Protein AF-A0A392PJ15-F1 (afdb_monomer_lite)

Structure (mmCIF, N/CA/C/O backbone):
data_AF-A0A392PJ15-F1
#
_entry.id   AF-A0A392PJ15-F1
#
loop_
_atom_site.group_PDB
_atom_site.id
_atom_site.type_symbol
_atom_site.label_atom_id
_atom_site.label_alt_id
_atom_site.label_comp_id
_atom_site.label_asym_id
_atom_site.label_entity_id
_atom_site.label_seq_id
_atom_site.pdbx_PDB_ins_code
_atom_site.Cartn_x
_atom_site.Cartn_y
_atom_site.Cartn_z
_atom_site.occupancy
_atom_site.B_iso_or_equiv
_atom_site.auth_seq_id
_atom_site.auth_comp_id
_atom_site.auth_asym_id
_atom_site.auth_atom_id
_atom_site.pdbx_PDB_model_num
ATOM 1 N N . MET A 1 1 ? 9.549 -9.533 3.872 1.00 59.25 1 MET A N 1
ATOM 2 C CA . MET A 1 1 ? 8.880 -8.853 2.743 1.00 59.25 1 MET A CA 1
ATOM 3 C C . MET A 1 1 ? 8.973 -9.737 1.510 1.00 59.25 1 MET A C 1
ATOM 5 O O . MET A 1 1 ? 10.015 -9.741 0.878 1.00 59.25 1 MET A O 1
ATOM 9 N N . LEU A 1 2 ? 7.940 -10.537 1.208 1.00 68.44 2 LEU A N 1
ATOM 10 C CA . LEU A 1 2 ? 7.935 -11.379 -0.002 1.00 68.44 2 LEU A CA 1
ATOM 11 C C . LEU A 1 2 ? 7.689 -10.549 -1.269 1.00 68.44 2 LEU A C 1
ATOM 13 O O . LEU A 1 2 ? 8.361 -10.778 -2.262 1.00 68.44 2 LEU A O 1
ATOM 17 N N . MET A 1 3 ? 6.826 -9.529 -1.195 1.00 84.31 3 MET A N 1
ATOM 18 C CA . MET A 1 3 ? 6.482 -8.666 -2.337 1.00 84.31 3 MET A CA 1
ATOM 19 C C . MET A 1 3 ? 7.661 -7.861 -2.898 1.00 84.31 3 MET A C 1
ATOM 21 O O . MET A 1 3 ? 7.619 -7.443 -4.042 1.00 84.31 3 MET A O 1
ATOM 25 N N . ASN A 1 4 ? 8.729 -7.658 -2.125 1.00 80.50 4 ASN A N 1
ATOM 26 C CA . ASN A 1 4 ? 9.917 -6.943 -2.611 1.00 80.50 4 ASN A CA 1
ATOM 27 C C . ASN A 1 4 ? 10.900 -7.882 -3.322 1.00 80.50 4 ASN A C 1
ATOM 29 O O . ASN A 1 4 ? 11.862 -7.423 -3.923 1.00 80.50 4 ASN A O 1
ATOM 33 N N . ASN A 1 5 ? 10.655 -9.191 -3.235 1.00 86.12 5 ASN A N 1
ATOM 34 C CA . ASN A 1 5 ? 11.452 -10.242 -3.860 1.00 86.12 5 ASN A CA 1
ATOM 35 C C . ASN A 1 5 ? 10.695 -10.913 -5.020 1.00 86.12 5 ASN A C 1
ATOM 37 O O . ASN A 1 5 ? 11.119 -11.960 -5.506 1.00 86.12 5 ASN A O 1
ATOM 41 N N . THR A 1 6 ? 9.553 -10.358 -5.434 1.00 88.50 6 THR A N 1
ATOM 42 C CA . THR A 1 6 ? 8.758 -10.861 -6.557 1.00 88.50 6 THR A CA 1
ATOM 43 C C . THR A 1 6 ? 9.062 -10.086 -7.833 1.00 8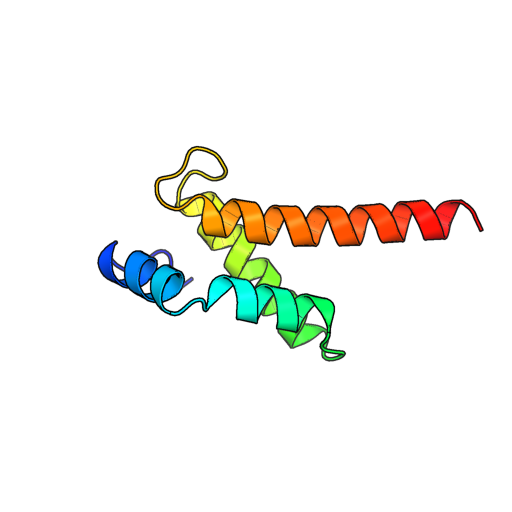8.50 6 THR A C 1
ATOM 45 O O . THR A 1 6 ? 9.395 -8.906 -7.791 1.00 88.50 6 THR A O 1
ATOM 48 N N . GLY A 1 7 ? 8.937 -10.749 -8.983 1.00 91.19 7 GLY A N 1
ATOM 49 C CA . GLY A 1 7 ? 9.022 -10.077 -10.279 1.00 91.19 7 GLY A CA 1
ATOM 50 C C . GLY A 1 7 ? 7.761 -9.270 -10.599 1.00 91.19 7 GLY A C 1
ATOM 51 O O . GLY A 1 7 ? 6.707 -9.475 -9.997 1.00 91.19 7 GLY A O 1
ATOM 52 N N . GLU A 1 8 ? 7.857 -8.398 -11.604 1.00 94.12 8 GLU A N 1
ATOM 53 C CA . GLU A 1 8 ? 6.768 -7.504 -12.035 1.00 94.12 8 GLU A CA 1
ATOM 54 C C . GLU A 1 8 ? 5.447 -8.236 -12.317 1.00 94.12 8 GLU A C 1
ATOM 56 O O . GLU A 1 8 ? 4.398 -7.791 -11.858 1.00 94.12 8 GLU A O 1
ATOM 61 N N . HIS A 1 9 ? 5.512 -9.406 -12.959 1.00 95.81 9 HIS A N 1
ATOM 62 C CA . HIS A 1 9 ? 4.348 -10.239 -13.285 1.00 95.81 9 HIS A CA 1
ATOM 63 C C . HIS A 1 9 ? 3.480 -10.603 -12.068 1.00 95.81 9 HIS A C 1
ATOM 65 O O . HIS A 1 9 ? 2.265 -10.741 -12.191 1.00 95.81 9 HIS A O 1
ATOM 71 N N . ILE A 1 10 ? 4.069 -10.741 -10.874 1.00 96.06 10 ILE A N 1
ATOM 72 C CA . ILE A 1 10 ? 3.297 -11.007 -9.654 1.00 96.06 10 ILE A CA 1
ATOM 73 C C . ILE A 1 10 ? 2.528 -9.760 -9.227 1.00 96.06 10 ILE A C 1
ATOM 75 O O . ILE A 1 10 ? 1.378 -9.861 -8.807 1.00 96.06 10 ILE A O 1
ATOM 79 N N . HIS A 1 11 ? 3.131 -8.575 -9.338 1.00 95.88 11 HIS A N 1
ATOM 80 C CA . HIS A 1 11 ? 2.443 -7.330 -9.005 1.00 95.88 11 HIS A CA 1
ATOM 81 C C . HIS A 1 11 ? 1.272 -7.070 -9.952 1.00 95.88 11 HIS A C 1
ATOM 83 O O . HIS A 1 11 ? 0.206 -6.681 -9.479 1.00 95.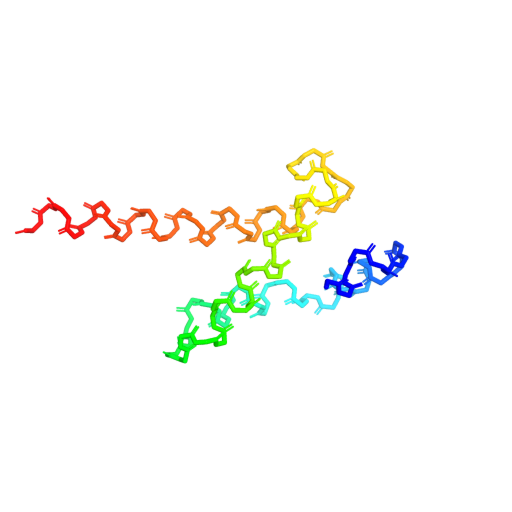88 11 HIS A O 1
ATOM 89 N N . GLU A 1 12 ? 1.450 -7.344 -11.246 1.00 96.69 12 GLU A N 1
ATOM 90 C CA . GLU A 1 12 ? 0.385 -7.292 -12.254 1.00 96.69 12 GLU A CA 1
ATOM 91 C C . GLU A 1 12 ? -0.765 -8.232 -11.878 1.00 96.69 12 GLU A C 1
ATOM 93 O O . GLU A 1 12 ? -1.891 -7.776 -11.706 1.00 96.69 12 GLU A O 1
ATOM 98 N N . GLN A 1 13 ? -0.478 -9.506 -11.586 1.00 97.38 13 GLN A N 1
ATOM 99 C CA . GLN A 1 13 ? -1.499 -10.463 -11.141 1.00 97.38 13 GLN A CA 1
ATOM 100 C C . GLN A 1 13 ? -2.235 -10.016 -9.870 1.00 97.38 13 GLN A C 1
ATOM 102 O O . GLN A 1 13 ? -3.456 -10.133 -9.778 1.00 97.38 13 GLN A O 1
ATOM 107 N N . VAL A 1 14 ? -1.513 -9.498 -8.873 1.00 96.44 14 VAL A N 1
ATOM 108 C CA . VAL A 1 14 ? -2.099 -9.001 -7.616 1.00 96.44 14 VAL A CA 1
ATOM 109 C C . VAL A 1 14 ? -3.072 -7.845 -7.873 1.00 96.44 14 VAL A C 1
ATOM 111 O O . VAL A 1 14 ? -4.112 -7.754 -7.209 1.00 96.44 14 VAL A O 1
ATOM 114 N N . ILE A 1 15 ? -2.743 -6.969 -8.824 1.00 96.75 15 ILE A N 1
ATOM 115 C CA . ILE A 1 15 ? -3.587 -5.843 -9.229 1.00 96.75 15 ILE A CA 1
ATOM 116 C C . ILE A 1 15 ? -4.796 -6.343 -10.023 1.00 96.75 15 ILE A C 1
ATOM 118 O O . ILE A 1 15 ? -5.922 -6.013 -9.651 1.00 96.75 15 ILE A O 1
ATOM 122 N N . ASP A 1 16 ? -4.581 -7.176 -11.039 1.00 97.81 16 ASP A N 1
ATOM 123 C CA . ASP A 1 16 ? -5.625 -7.672 -11.943 1.00 97.81 16 ASP A CA 1
ATOM 124 C C . ASP A 1 16 ? -6.682 -8.504 -11.209 1.00 97.81 16 ASP A C 1
ATOM 126 O O . ASP A 1 16 ? -7.881 -8.359 -11.444 1.00 97.81 16 ASP A O 1
ATOM 130 N N . VAL A 1 17 ? -6.256 -9.333 -10.252 1.00 97.94 17 VAL A N 1
ATOM 131 C CA . VAL A 1 17 ? -7.158 -10.138 -9.410 1.00 97.94 17 VAL A CA 1
ATOM 132 C C . VAL A 1 17 ? -7.876 -9.281 -8.353 1.00 97.94 17 VAL A C 1
ATOM 134 O O . VAL A 1 17 ? -8.837 -9.726 -7.725 1.00 97.94 17 VAL A O 1
ATOM 137 N N . GLY A 1 18 ? -7.447 -8.034 -8.138 1.00 97.62 18 GLY A N 1
ATOM 138 C CA . GLY A 1 18 ? -8.082 -7.128 -7.182 1.00 97.62 18 GLY A CA 1
ATOM 139 C C . GLY A 1 18 ? -7.758 -7.451 -5.720 1.00 97.62 18 GLY A C 1
ATOM 140 O O . GLY A 1 18 ? -8.555 -7.168 -4.822 1.00 97.62 18 GLY A O 1
ATOM 141 N N . VAL A 1 19 ? -6.576 -8.009 -5.447 1.00 97.81 19 VAL A N 1
ATOM 142 C CA . VAL A 1 19 ? -6.147 -8.364 -4.082 1.00 97.81 19 VAL A CA 1
ATOM 143 C C . VAL A 1 19 ? -5.976 -7.116 -3.210 1.00 97.81 19 VAL A C 1
ATOM 145 O O . VAL A 1 19 ? -6.390 -7.114 -2.050 1.00 97.81 19 VAL A O 1
ATOM 148 N N . ILE A 1 20 ? -5.423 -6.026 -3.754 1.00 97.81 20 ILE A N 1
ATOM 149 C CA . ILE A 1 20 ? -5.182 -4.778 -3.005 1.00 97.81 20 ILE A CA 1
ATOM 150 C C . ILE A 1 20 ? -6.492 -4.205 -2.410 1.00 97.81 20 ILE A C 1
ATOM 152 O O . ILE A 1 20 ? -6.539 -3.979 -1.197 1.00 97.81 20 ILE A O 1
ATOM 156 N N . PRO A 1 21 ? -7.591 -4.034 -3.178 1.00 97.75 21 PRO A N 1
ATOM 157 C CA . PRO A 1 21 ? -8.892 -3.656 -2.620 1.00 97.75 21 PRO A CA 1
ATOM 158 C C . PRO A 1 21 ? -9.405 -4.581 -1.506 1.00 97.75 21 PRO A C 1
ATOM 160 O O . PRO A 1 21 ? -9.993 -4.109 -0.527 1.00 97.75 21 PRO A O 1
ATOM 163 N N . ILE A 1 22 ? -9.185 -5.896 -1.623 1.00 97.38 22 ILE A N 1
ATOM 164 C CA . ILE A 1 22 ? -9.589 -6.872 -0.600 1.00 97.38 22 ILE A CA 1
ATOM 165 C C . ILE A 1 22 ? -8.816 -6.626 0.699 1.00 97.38 22 ILE A C 1
ATOM 167 O O . ILE A 1 22 ? -9.425 -6.573 1.770 1.00 97.38 22 ILE A O 1
ATOM 171 N N . LEU A 1 23 ? -7.503 -6.409 0.612 1.00 96.69 23 LEU A N 1
ATOM 172 C CA . LEU A 1 23 ? -6.654 -6.088 1.760 1.00 96.69 23 LEU A CA 1
ATOM 173 C C . LEU A 1 23 ? -7.125 -4.813 2.476 1.00 96.69 23 LEU A C 1
ATOM 175 O O . LEU A 1 23 ? -7.316 -4.827 3.693 1.00 96.69 23 LEU A O 1
ATOM 179 N N . VAL A 1 24 ? -7.413 -3.742 1.729 1.00 96.69 24 VAL A N 1
ATOM 180 C CA . VAL A 1 24 ? -7.961 -2.491 2.285 1.00 96.69 24 VAL A CA 1
ATOM 181 C C . VAL A 1 24 ? -9.293 -2.741 2.996 1.00 96.69 24 VAL A C 1
ATOM 183 O O . VAL A 1 24 ? -9.510 -2.267 4.114 1.00 96.69 24 VAL A O 1
ATOM 186 N N . LYS A 1 25 ? -10.186 -3.534 2.392 1.00 95.62 25 LYS A N 1
ATOM 187 C CA . LYS A 1 25 ? -11.480 -3.892 2.990 1.00 95.62 25 LYS A CA 1
ATOM 188 C C . LYS A 1 25 ? -11.311 -4.666 4.297 1.00 95.62 25 LYS A C 1
ATOM 190 O O . LYS A 1 25 ? -12.056 -4.407 5.242 1.00 95.62 25 LYS A O 1
ATOM 195 N N . ILE A 1 26 ? -10.337 -5.575 4.372 1.00 95.19 26 ILE A N 1
ATOM 196 C CA . ILE A 1 26 ? -10.010 -6.303 5.604 1.00 95.19 26 ILE A CA 1
ATOM 197 C C . ILE A 1 26 ? -9.545 -5.321 6.681 1.00 95.19 26 ILE A C 1
ATOM 199 O O . ILE A 1 26 ? -10.082 -5.355 7.786 1.00 95.19 26 ILE A O 1
ATOM 203 N N . VAL A 1 27 ? -8.627 -4.402 6.365 1.00 94.69 27 VAL A N 1
ATOM 204 C CA . VAL A 1 27 ? -8.155 -3.402 7.339 1.00 94.69 27 VAL A CA 1
ATOM 205 C C . VAL A 1 27 ? -9.291 -2.495 7.810 1.00 94.69 27 VAL A C 1
ATOM 207 O O . VAL A 1 27 ? -9.349 -2.158 8.989 1.00 94.69 27 VAL A O 1
ATOM 210 N N . LYS A 1 28 ? -10.227 -2.114 6.938 1.00 91.50 28 LYS A N 1
ATOM 211 C CA . LYS A 1 28 ? -11.350 -1.242 7.317 1.00 91.50 28 LYS A CA 1
ATOM 212 C C . LYS A 1 28 ? -12.432 -1.955 8.140 1.00 91.50 28 LYS A C 1
ATOM 214 O O . LYS A 1 28 ? -13.064 -1.305 8.963 1.00 91.50 28 LYS A O 1
ATOM 219 N N . LYS A 1 29 ? -12.664 -3.257 7.923 1.00 90.00 29 LYS A N 1
ATOM 220 C CA . LYS A 1 29 ? -13.816 -3.979 8.505 1.00 90.00 29 LYS A CA 1
ATOM 221 C C . LYS A 1 29 ? -13.489 -4.970 9.623 1.00 90.00 29 LYS A C 1
ATOM 223 O O . LYS A 1 29 ? -14.376 -5.285 10.408 1.00 90.00 29 LYS A O 1
ATOM 228 N N . LYS A 1 30 ? -12.282 -5.536 9.663 1.00 81.00 30 LYS A N 1
ATOM 229 C CA . LYS A 1 30 ? -11.945 -6.629 10.590 1.00 81.00 30 LYS A CA 1
ATOM 230 C C . LYS A 1 30 ? -11.606 -6.086 11.986 1.00 81.00 30 LYS A C 1
ATOM 232 O O . LYS A 1 30 ? -11.004 -5.024 12.089 1.00 81.00 30 LYS A O 1
ATOM 237 N N . SER A 1 31 ? -11.971 -6.819 13.043 1.00 75.62 31 SER A N 1
ATOM 238 C CA . SER A 1 31 ? -11.691 -6.454 14.447 1.00 75.62 31 SER A CA 1
ATOM 239 C C . SER A 1 31 ? -10.318 -6.920 14.953 1.00 75.62 31 SER A C 1
ATOM 241 O O . SER A 1 31 ? -9.791 -6.343 15.897 1.00 75.62 31 SER A O 1
ATOM 243 N N . ASP A 1 32 ? -9.728 -7.935 14.318 1.00 92.88 32 ASP A N 1
ATOM 244 C CA . ASP A 1 32 ? -8.428 -8.509 14.689 1.00 92.88 32 ASP A CA 1
ATOM 245 C C . ASP A 1 32 ? -7.279 -7.534 14.382 1.00 92.88 32 ASP A C 1
ATOM 247 O O . ASP A 1 32 ? -6.899 -7.346 13.222 1.00 92.88 32 ASP A O 1
ATOM 251 N N . LEU A 1 33 ? -6.746 -6.903 15.432 1.00 90.75 33 LEU A N 1
ATOM 252 C CA . LEU A 1 33 ? -5.700 -5.887 15.342 1.00 90.75 33 LEU A CA 1
ATOM 253 C C . LEU A 1 33 ? -4.391 -6.423 14.716 1.00 90.75 33 LEU A C 1
ATOM 255 O O . LEU A 1 33 ? -3.952 -5.819 13.733 1.00 90.75 33 LEU A O 1
ATOM 259 N N . PRO A 1 34 ? -3.817 -7.564 15.155 1.00 94.69 34 PRO A N 1
ATOM 260 C CA . PRO A 1 34 ? -2.642 -8.156 14.509 1.00 94.69 34 PRO A CA 1
ATOM 261 C C . PRO A 1 34 ? -2.768 -8.352 12.993 1.00 94.69 34 PRO A C 1
ATOM 263 O O . PRO A 1 34 ? -1.812 -8.130 12.246 1.00 94.69 34 PRO A O 1
ATOM 266 N N . VAL A 1 35 ? -3.943 -8.766 12.505 1.00 94.56 35 VAL A N 1
ATOM 267 C CA . VAL A 1 35 ? -4.169 -8.934 11.059 1.00 94.56 35 VAL A CA 1
ATOM 268 C C . VAL A 1 35 ? -4.163 -7.587 10.342 1.00 94.56 35 VAL A C 1
ATOM 270 O O . VAL A 1 35 ? -3.557 -7.464 9.275 1.00 94.56 35 VAL A O 1
ATOM 273 N N . ARG A 1 36 ? -4.811 -6.570 10.920 1.00 94.06 36 ARG A N 1
ATOM 274 C CA . ARG A 1 36 ? -4.844 -5.217 10.344 1.00 94.06 36 ARG A CA 1
ATOM 275 C C . ARG A 1 36 ? -3.440 -4.630 10.247 1.00 94.06 36 ARG A C 1
ATOM 277 O O . ARG A 1 36 ? -3.079 -4.124 9.188 1.00 94.06 36 ARG A O 1
ATOM 284 N N . GLU A 1 37 ? -2.650 -4.751 11.310 1.00 94.00 37 GLU A N 1
ATOM 285 C CA . GLU A 1 37 ? -1.273 -4.251 11.366 1.00 94.00 37 GLU A CA 1
ATOM 286 C C . GLU A 1 37 ? -0.382 -4.923 10.324 1.00 94.00 37 GLU A C 1
ATOM 288 O O . GLU A 1 37 ? 0.320 -4.242 9.581 1.00 94.00 37 GLU A O 1
ATOM 293 N N . ARG A 1 38 ? -0.454 -6.252 10.189 1.00 94.81 38 ARG A N 1
ATOM 294 C CA . ARG A 1 38 ? 0.341 -6.974 9.185 1.00 94.81 38 ARG A CA 1
ATOM 295 C C . ARG A 1 38 ? 0.005 -6.562 7.756 1.00 94.81 38 ARG A C 1
ATOM 297 O O . ARG A 1 38 ? 0.914 -6.417 6.944 1.00 94.81 38 ARG A O 1
ATOM 304 N N . ILE A 1 39 ? -1.276 -6.365 7.441 1.00 95.62 39 ILE A N 1
ATOM 305 C CA . ILE A 1 39 ? -1.689 -5.901 6.110 1.00 95.62 39 ILE A CA 1
ATOM 306 C C . ILE A 1 39 ? -1.233 -4.459 5.876 1.00 95.62 39 ILE A C 1
ATOM 308 O O . ILE A 1 39 ? -0.734 -4.147 4.797 1.00 95.62 39 ILE A O 1
ATOM 312 N N . PHE A 1 40 ? -1.373 -3.592 6.879 1.00 95.06 40 PHE A N 1
ATOM 313 C CA . PHE A 1 40 ? -0.914 -2.210 6.791 1.00 95.06 40 PHE A CA 1
ATOM 314 C C . PHE A 1 40 ? 0.598 -2.139 6.531 1.00 95.06 40 PHE A C 1
ATOM 316 O O . PHE A 1 40 ? 1.019 -1.489 5.578 1.00 95.06 40 PHE A O 1
ATOM 323 N N . LEU A 1 41 ? 1.400 -2.879 7.306 1.00 95.12 41 LEU A N 1
ATOM 324 C CA . LEU A 1 41 ? 2.854 -2.960 7.133 1.00 95.12 41 LEU A CA 1
ATOM 325 C C . LEU A 1 41 ? 3.248 -3.544 5.773 1.00 95.12 41 LEU A C 1
ATOM 327 O O . LEU A 1 41 ? 4.209 -3.082 5.163 1.00 95.12 41 LEU A O 1
ATOM 331 N N . LEU A 1 42 ? 2.505 -4.537 5.272 1.00 95.75 42 LEU A N 1
ATOM 332 C CA . LEU A 1 42 ? 2.727 -5.085 3.936 1.00 95.75 42 LEU A CA 1
ATOM 333 C C . LEU A 1 42 ? 2.529 -4.012 2.857 1.00 95.75 42 LEU A C 1
ATOM 335 O O . LEU A 1 42 ? 3.383 -3.873 1.982 1.00 95.75 42 LEU A O 1
ATOM 339 N N . LEU A 1 43 ? 1.424 -3.262 2.911 1.00 96.00 43 LEU A N 1
ATOM 340 C CA . LEU A 1 43 ? 1.134 -2.198 1.946 1.00 96.00 43 LEU A CA 1
ATOM 341 C C . LEU A 1 43 ? 2.169 -1.070 2.027 1.00 96.00 43 LEU A C 1
ATOM 343 O O . LEU A 1 43 ? 2.656 -0.642 0.985 1.00 96.00 43 LEU A O 1
ATOM 347 N N . ASP A 1 44 ? 2.547 -0.651 3.237 1.00 96.06 44 ASP A N 1
ATOM 348 C CA . ASP A 1 44 ? 3.537 0.407 3.471 1.00 96.06 44 ASP A CA 1
ATOM 349 C C . ASP A 1 44 ? 4.922 0.053 2.914 1.00 96.06 44 ASP A C 1
ATOM 351 O O . ASP A 1 44 ? 5.540 0.793 2.141 1.00 96.06 44 ASP A O 1
ATOM 355 N N . ALA A 1 45 ? 5.403 -1.135 3.259 1.00 95.25 45 ALA A N 1
ATOM 356 C CA . ALA A 1 45 ? 6.725 -1.555 2.845 1.00 95.25 45 ALA A CA 1
ATOM 357 C C . ALA A 1 45 ? 6.781 -1.874 1.337 1.00 95.25 45 ALA A C 1
ATOM 359 O O . ALA A 1 45 ? 7.824 -1.660 0.721 1.00 95.25 45 ALA A O 1
ATOM 360 N N . THR A 1 46 ? 5.670 -2.322 0.731 1.00 95.56 46 THR A N 1
ATOM 361 C CA . THR A 1 46 ? 5.587 -2.582 -0.720 1.00 95.56 46 THR A CA 1
ATOM 362 C C . THR A 1 46 ? 5.488 -1.277 -1.512 1.00 95.56 46 THR A C 1
ATOM 364 O O . THR A 1 46 ? 6.184 -1.116 -2.514 1.00 95.56 46 THR A O 1
ATOM 367 N N . GLN A 1 47 ? 4.670 -0.311 -1.066 1.00 96.06 47 GLN A N 1
ATOM 368 C CA . GLN A 1 47 ? 4.593 0.993 -1.736 1.00 96.06 47 GLN A CA 1
ATOM 369 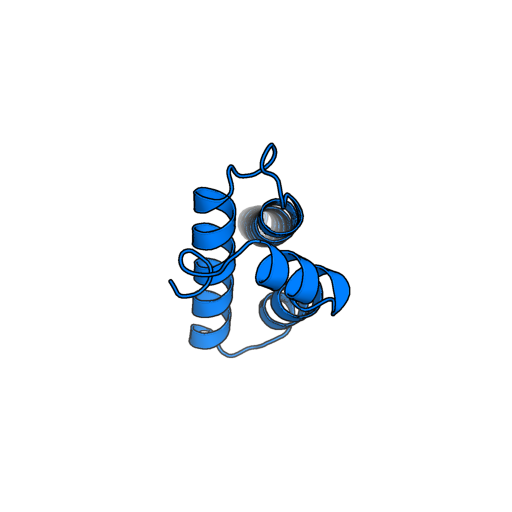C C . GLN A 1 47 ? 5.939 1.722 -1.675 1.00 96.06 47 GLN A C 1
ATOM 371 O O . GLN A 1 47 ? 6.393 2.240 -2.694 1.00 96.06 47 GLN A O 1
ATOM 376 N N . SER A 1 48 ? 6.623 1.666 -0.526 1.00 95.12 48 SER A N 1
ATOM 377 C CA . SER A 1 48 ? 7.926 2.311 -0.344 1.00 95.12 48 SER A CA 1
ATOM 378 C C . SER A 1 48 ? 8.981 1.732 -1.286 1.00 95.12 48 SER A C 1
ATOM 380 O O . SER A 1 48 ? 9.725 2.479 -1.915 1.00 95.12 48 SER A O 1
ATOM 382 N N . SER A 1 49 ? 9.029 0.404 -1.437 1.00 93.62 49 SER A N 1
ATOM 383 C CA . SER A 1 49 ? 10.008 -0.245 -2.317 1.00 93.62 49 SER A CA 1
ATOM 384 C C . SER A 1 49 ? 9.734 -0.057 -3.807 1.00 93.62 49 SER A C 1
ATOM 386 O O . SER A 1 49 ? 10.659 -0.170 -4.603 1.00 93.62 49 SER A O 1
ATOM 388 N N . LEU A 1 50 ? 8.483 0.204 -4.198 1.00 93.81 50 LEU A N 1
ATOM 389 C CA . LEU A 1 50 ? 8.084 0.345 -5.604 1.00 93.81 50 LEU A CA 1
ATOM 390 C C . LEU A 1 50 ? 8.056 1.803 -6.085 1.00 93.81 50 LEU A C 1
ATOM 392 O O . LEU A 1 50 ? 7.595 2.063 -7.195 1.00 93.81 50 LEU A O 1
ATOM 396 N N . GLY A 1 51 ? 8.557 2.748 -5.283 1.00 95.00 51 GLY A N 1
ATOM 397 C CA . GLY A 1 51 ? 8.660 4.165 -5.650 1.00 95.00 51 GLY A CA 1
ATOM 398 C C . GLY A 1 51 ? 7.456 5.027 -5.252 1.00 95.00 51 GLY A C 1
ATOM 399 O O . GLY A 1 51 ? 7.347 6.170 -5.696 1.00 95.00 51 GLY A O 1
ATOM 400 N N . GLY A 1 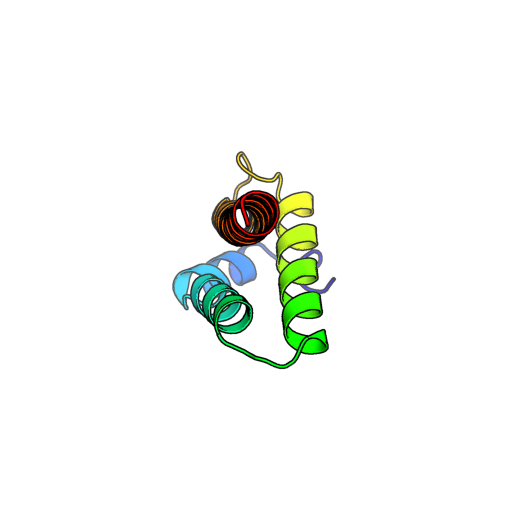52 ? 6.557 4.510 -4.412 1.00 96.12 52 GLY A N 1
ATOM 401 C CA . GLY A 1 52 ? 5.430 5.258 -3.857 1.00 96.12 52 GLY A CA 1
ATOM 402 C C . GLY A 1 52 ? 4.454 5.762 -4.922 1.00 96.12 52 GLY A C 1
ATOM 403 O O . GLY A 1 52 ? 4.088 5.036 -5.846 1.00 96.12 52 GLY A O 1
ATOM 404 N N . ALA A 1 53 ? 4.017 7.017 -4.784 1.00 96.19 53 ALA A N 1
ATOM 405 C CA . ALA A 1 53 ? 3.007 7.637 -5.648 1.00 96.19 53 ALA A CA 1
ATOM 406 C C . ALA A 1 53 ? 3.411 7.710 -7.131 1.00 96.19 53 ALA A C 1
ATOM 408 O O . ALA A 1 53 ? 2.554 7.617 -8.004 1.00 96.19 53 ALA A O 1
ATOM 409 N N . SER A 1 54 ? 4.709 7.859 -7.403 1.00 96.69 54 SER A N 1
ATOM 410 C CA . SER A 1 54 ? 5.267 7.941 -8.761 1.00 96.69 54 SER A CA 1
ATOM 411 C C . SER A 1 54 ? 5.844 6.604 -9.242 1.00 96.69 54 SER A C 1
ATOM 413 O O . SER A 1 54 ? 6.534 6.556 -10.258 1.00 96.69 54 SER A O 1
ATOM 415 N N . GLY A 1 55 ? 5.613 5.530 -8.485 1.00 95.06 55 GLY A N 1
ATOM 416 C CA . GLY A 1 55 ? 6.090 4.189 -8.782 1.00 95.06 55 GLY A CA 1
ATOM 417 C C . GLY A 1 55 ? 5.352 3.520 -9.940 1.00 95.06 55 GLY A C 1
ATOM 418 O O . GLY A 1 55 ? 4.273 3.949 -10.342 1.00 95.06 55 GLY A O 1
ATOM 419 N N . LYS A 1 56 ? 5.901 2.404 -10.439 1.00 94.06 56 LYS A N 1
ATOM 420 C CA . LYS A 1 56 ? 5.289 1.608 -11.525 1.00 94.06 56 LYS A CA 1
ATOM 421 C C . LYS A 1 56 ? 3.933 1.003 -11.135 1.00 94.06 56 LYS A C 1
ATOM 423 O O . LYS A 1 56 ? 3.080 0.793 -11.991 1.00 94.06 56 LYS A O 1
ATOM 428 N N . PHE A 1 57 ? 3.729 0.759 -9.841 1.00 96.12 57 PHE A N 1
ATOM 429 C CA . PHE A 1 57 ? 2.508 0.175 -9.287 1.00 96.12 57 PHE A CA 1
ATOM 430 C C . PHE A 1 57 ? 1.900 1.097 -8.211 1.00 96.12 57 PHE A C 1
ATOM 432 O O . PHE A 1 57 ? 1.930 0.772 -7.018 1.00 96.12 57 PHE A O 1
ATOM 439 N N . PRO A 1 58 ? 1.346 2.265 -8.594 1.00 97.25 58 PRO A N 1
ATOM 440 C CA . PRO A 1 58 ? 0.847 3.268 -7.647 1.00 97.25 58 PRO A CA 1
ATOM 441 C C . PRO A 1 58 ? -0.369 2.791 -6.834 1.00 97.25 58 PRO A C 1
ATOM 443 O O . PRO A 1 58 ? -0.734 3.402 -5.831 1.00 97.25 58 PRO A O 1
ATOM 446 N N . GLN A 1 59 ? -0.993 1.671 -7.212 1.00 98.06 59 GLN A N 1
ATOM 447 C CA . GLN A 1 59 ? -2.114 1.055 -6.501 1.00 98.06 59 GLN A CA 1
ATOM 448 C C . GLN A 1 59 ? -1.756 0.708 -5.047 1.00 98.06 59 GLN A C 1
ATOM 450 O O . GLN A 1 59 ? -2.598 0.872 -4.164 1.00 98.06 59 GLN A O 1
ATOM 455 N N . TYR A 1 60 ? -0.513 0.285 -4.777 1.00 97.50 60 TYR A N 1
ATOM 456 C CA . TYR A 1 60 ? -0.052 0.028 -3.407 1.00 97.50 60 TYR A CA 1
ATOM 457 C C . TYR A 1 60 ? 0.015 1.318 -2.584 1.00 97.50 60 TYR A C 1
ATOM 459 O O . TYR A 1 60 ? -0.463 1.344 -1.449 1.00 97.50 60 TYR A O 1
ATOM 467 N N . TYR A 1 61 ? 0.549 2.398 -3.168 1.00 98.06 61 TYR A N 1
ATOM 468 C CA . TYR A 1 61 ? 0.593 3.711 -2.521 1.00 98.06 61 TYR A CA 1
ATOM 469 C C . TYR A 1 61 ? -0.815 4.229 -2.228 1.00 98.06 61 TYR A C 1
ATOM 471 O O . TYR A 1 61 ? -1.101 4.611 -1.097 1.00 98.06 61 TYR A O 1
ATOM 479 N N . ASN A 1 62 ? -1.715 4.177 -3.212 1.00 98.19 62 ASN A N 1
ATOM 480 C CA . ASN A 1 62 ? -3.089 4.648 -3.053 1.00 98.19 62 ASN A CA 1
ATOM 481 C C . ASN A 1 62 ? -3.820 3.898 -1.929 1.00 98.19 62 ASN A C 1
ATOM 483 O O . ASN A 1 62 ? -4.508 4.517 -1.119 1.00 98.19 62 ASN A O 1
ATOM 487 N N . ALA A 1 63 ? -3.633 2.578 -1.842 1.00 97.88 63 ALA A N 1
ATOM 488 C CA . ALA A 1 63 ? -4.213 1.753 -0.786 1.00 97.88 63 ALA A CA 1
ATOM 489 C C . ALA A 1 63 ? -3.661 2.095 0.604 1.00 97.88 63 ALA A C 1
ATOM 491 O O . ALA A 1 63 ? -4.429 2.242 1.554 1.00 97.88 63 ALA A O 1
ATOM 492 N N . TYR A 1 64 ? -2.341 2.246 0.728 1.00 97.69 64 TYR A N 1
ATOM 493 C CA . TYR A 1 64 ? -1.711 2.689 1.970 1.00 97.69 64 TYR A CA 1
ATOM 494 C C . TYR A 1 64 ? -2.207 4.083 2.386 1.00 97.69 64 TYR A C 1
ATOM 496 O O . TYR A 1 64 ? -2.637 4.281 3.523 1.00 97.69 64 TYR A O 1
ATOM 504 N N . TYR A 1 65 ? -2.209 5.035 1.451 1.00 97.62 65 TYR A N 1
ATOM 505 C CA . TYR A 1 65 ? -2.607 6.416 1.697 1.00 97.62 65 TYR A CA 1
ATOM 506 C C . TYR A 1 65 ? -4.071 6.527 2.141 1.00 97.62 65 TYR A C 1
ATOM 508 O O . TYR A 1 65 ? -4.356 7.218 3.116 1.00 97.62 65 TYR A O 1
ATOM 516 N N . ASP A 1 66 ? -4.990 5.797 1.503 1.00 96.25 66 ASP A N 1
ATOM 517 C CA . ASP A 1 66 ? -6.400 5.715 1.912 1.00 96.25 66 ASP A CA 1
ATOM 518 C C . ASP A 1 66 ? -6.542 5.255 3.376 1.00 96.25 66 ASP A C 1
ATOM 520 O O . ASP A 1 66 ? -7.254 5.876 4.170 1.00 96.25 66 ASP A O 1
ATOM 524 N N . LEU A 1 67 ? -5.798 4.223 3.786 1.00 95.38 67 LEU A N 1
ATOM 525 C CA . LEU A 1 67 ? -5.811 3.745 5.172 1.00 95.38 67 LEU A CA 1
ATOM 526 C C . LEU A 1 67 ? -5.260 4.786 6.161 1.00 95.38 67 LEU A C 1
ATOM 528 O O . LEU A 1 67 ? -5.852 4.988 7.225 1.00 95.38 67 LEU A O 1
ATOM 532 N N . VAL A 1 68 ? -4.175 5.482 5.809 1.00 95.31 68 VAL A N 1
ATOM 533 C CA . VAL A 1 68 ? -3.607 6.567 6.629 1.00 95.31 68 VAL A CA 1
ATOM 534 C C . VAL A 1 68 ? -4.584 7.736 6.762 1.00 95.31 68 VAL A C 1
ATOM 536 O O . VAL A 1 68 ? -4.743 8.283 7.856 1.00 95.31 68 VAL A O 1
ATOM 539 N N . MET A 1 69 ? -5.259 8.121 5.677 1.00 93.75 69 MET A N 1
ATOM 540 C CA . MET A 1 69 ? -6.232 9.213 5.696 1.00 93.75 69 MET A CA 1
ATOM 541 C C . MET A 1 69 ? -7.433 8.883 6.579 1.00 93.75 69 MET A C 1
ATOM 543 O O . MET A 1 69 ? -7.838 9.724 7.379 1.00 93.75 69 MET A O 1
ATOM 547 N N . VAL A 1 70 ? -7.957 7.656 6.515 1.00 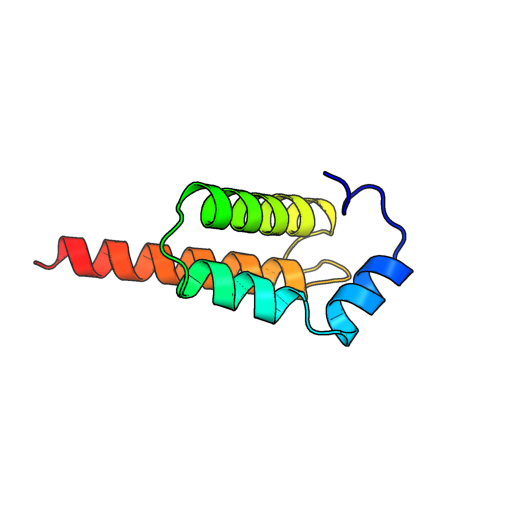88.81 70 VAL A N 1
ATOM 548 C CA . VAL A 1 70 ? -9.044 7.220 7.406 1.00 88.81 70 VAL A CA 1
ATOM 549 C C . VAL A 1 70 ? -8.615 7.281 8.870 1.00 88.81 70 VAL A C 1
ATOM 551 O O . VAL A 1 70 ? -9.329 7.862 9.686 1.00 88.81 70 VAL A O 1
ATOM 554 N N . ALA A 1 71 ? -7.439 6.748 9.211 1.00 86.31 71 ALA A N 1
ATOM 555 C CA . ALA A 1 71 ? -6.928 6.800 10.580 1.00 86.31 71 ALA A CA 1
ATOM 556 C C . ALA A 1 71 ? -6.769 8.248 11.074 1.00 86.31 71 ALA A C 1
ATOM 558 O O . ALA A 1 71 ? -7.184 8.588 12.181 1.00 86.31 71 ALA A O 1
ATOM 559 N N . ARG A 1 72 ? -6.231 9.130 10.226 1.00 89.62 72 ARG A N 1
ATOM 560 C CA . ARG A 1 72 ? -6.079 10.556 10.528 1.00 89.62 72 ARG A CA 1
ATOM 561 C C . ARG A 1 72 ? -7.428 11.249 10.741 1.00 89.62 72 ARG A C 1
ATOM 563 O O . ARG A 1 72 ? -7.554 12.023 11.686 1.00 89.62 72 ARG A O 1
ATOM 570 N N . LEU A 1 73 ? -8.428 10.984 9.900 1.00 83.75 73 LEU A N 1
ATOM 571 C CA . LEU A 1 73 ? -9.766 11.573 10.034 1.00 83.75 73 LEU A CA 1
ATOM 572 C C . LEU A 1 73 ? -10.449 11.141 11.337 1.00 83.75 73 LEU A C 1
ATOM 574 O O . LEU A 1 73 ? -11.009 11.989 12.028 1.00 83.75 73 LEU A O 1
ATOM 578 N N . LEU A 1 74 ? -10.329 9.866 11.717 1.00 81.00 74 LEU A N 1
ATOM 579 C CA . LEU A 1 74 ? -10.850 9.361 12.992 1.00 81.00 74 LEU A CA 1
ATOM 580 C C . LEU A 1 74 ? -10.175 10.041 14.195 1.00 81.00 74 LEU A C 1
ATOM 582 O O . LEU A 1 74 ? -10.851 10.433 15.144 1.00 81.00 74 LEU A O 1
ATOM 586 N N . LEU A 1 75 ? -8.856 10.257 14.138 1.00 80.38 75 LEU A N 1
ATOM 587 C CA . LEU A 1 75 ? -8.128 10.998 15.176 1.00 80.38 75 LEU A CA 1
ATOM 588 C C . LEU A 1 75 ? -8.553 12.471 15.261 1.00 80.38 75 LEU A C 1
ATOM 590 O O . LEU A 1 75 ? -8.580 13.033 16.353 1.00 80.38 75 LEU A O 1
ATOM 594 N N . PHE A 1 76 ? -8.880 13.110 14.133 1.00 79.31 76 PHE A N 1
ATOM 595 C CA . PHE A 1 76 ? -9.407 14.478 14.134 1.00 79.31 76 PHE A CA 1
ATOM 596 C C . PHE A 1 76 ? -10.817 14.567 14.725 1.00 79.31 76 PHE A C 1
ATOM 598 O O . PHE A 1 76 ? -11.111 15.546 15.406 1.00 79.31 76 PHE A O 1
ATOM 605 N N . GLN A 1 77 ? -11.671 13.568 14.486 1.00 73.44 77 GLN A N 1
ATOM 606 C CA . GLN A 1 77 ? -13.007 13.496 15.083 1.00 73.44 77 GLN A CA 1
ATOM 607 C C . GLN A 1 77 ? -12.922 13.295 16.601 1.00 73.44 77 GLN A C 1
ATOM 609 O O . GLN A 1 77 ? -13.501 14.077 17.340 1.00 73.44 77 GLN A O 1
ATOM 614 N N . SER A 1 78 ? -12.079 12.368 17.069 1.00 73.94 78 SER A N 1
ATOM 615 C CA . SER A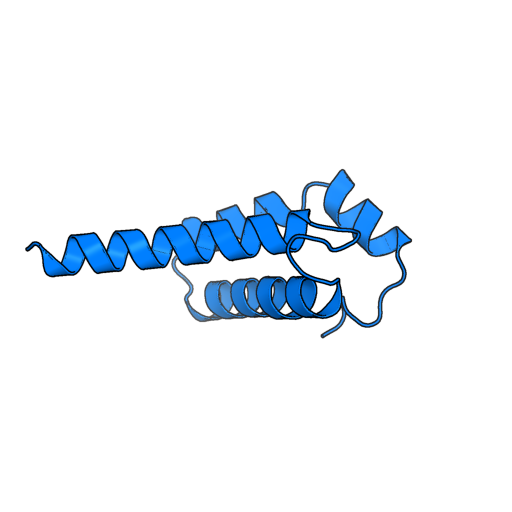 1 78 ? -11.884 12.093 18.503 1.00 73.94 78 SER A CA 1
ATOM 616 C C . SER A 1 78 ? -11.306 13.260 19.319 1.00 73.94 78 SER A C 1
ATOM 618 O O . SER A 1 78 ? -11.294 13.178 20.541 1.00 73.94 78 SER A O 1
ATOM 620 N N . LYS A 1 79 ? -10.764 14.304 18.678 1.00 74.88 79 LYS A N 1
ATOM 621 C CA . LYS A 1 79 ? -10.249 15.512 19.351 1.00 74.88 79 LYS A CA 1
ATOM 622 C C . LYS A 1 79 ? -11.254 16.668 19.393 1.00 74.88 79 LYS A C 1
ATOM 624 O O . LYS A 1 79 ? -10.922 17.717 19.940 1.00 74.88 79 LYS A O 1
ATOM 629 N N . LYS A 1 80 ? -12.409 16.529 18.736 1.00 65.69 80 LYS A N 1
ATOM 630 C CA . LYS A 1 80 ? -13.482 17.537 18.735 1.00 65.69 80 LYS A CA 1
ATOM 631 C C . LYS A 1 80 ? -14.572 17.262 19.774 1.00 65.69 80 LYS A C 1
ATOM 633 O O . LYS A 1 80 ? -15.337 18.184 20.046 1.00 65.69 80 LYS A O 1
ATOM 638 N N . ASP A 1 81 ? -14.605 16.049 20.315 1.00 52.75 81 ASP A N 1
ATOM 639 C CA . ASP A 1 81 ? -15.462 15.619 21.424 1.00 52.75 81 ASP A CA 1
ATOM 640 C C . ASP A 1 81 ? -14.700 15.722 22.757 1.00 52.75 81 ASP A C 1
ATOM 642 O O . ASP A 1 81 ? -15.348 16.029 23.783 1.00 52.75 81 ASP A O 1
#

pLDDT: mean 91.23, std 9.27, range [52.75, 98.19]

Secondary structure (DSSP, 8-state):
--GGGS-HHHHHHHHHTTHHHHHHHHHHH---HHHHHHHHHHHHHHHHHTTGGGSS-HHHHHHHHHHHHHHHHHHHHTTT-

Radius of gyration: 13.61 Å; chains: 1; bounding box: 27×29×35 Å

Organism: NCBI:txid97028

InterPro domains:
  IPR002014 VHS domain [PS50179] (1-67)
  IPR008942 ENTH/VHS [G3DSA:1.25.40.90] (1-70)
  IPR008942 ENTH/VHS [SSF48464] (1-69)
  IPR044836 TOM1-like protein, plant [PTHR45898] (1-68)

Foldseek 3Di:
DVLLVDDPVVLVVCVVVPVLVVLLVCLVPPPDPVSNVVSLVVLVVNCVSQVECPGPRNSSNVSNVVSVVVVVVVVVVVVVD

Sequence (81 aa):
MLMNNTGEHIHEQVIDVGVIPILVKIVKKKSDLPVRERIFLLLDATQSSLGGASGKFPQYYNAYYDLVMVARLLLFQSKKD